Protein AF-A0A661PSE1-F1 (afdb_monomer)

Nearest PDB structures (foldseek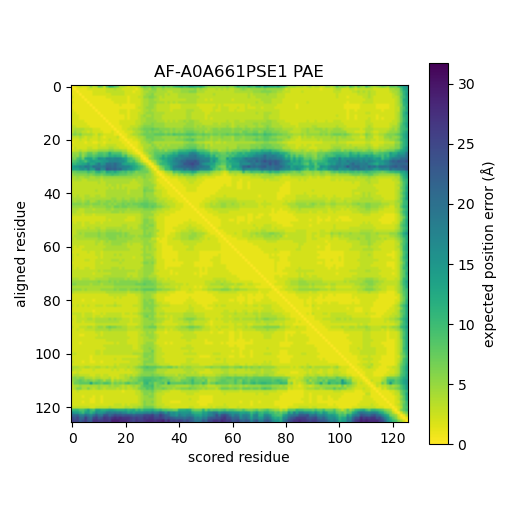):
  7cd5-assembly1_A  TM=3.863E-01  e=4.587E+00  Mus musculus
  5wn5-assembly2_A  TM=3.862E-01  e=5.189E+00  Homo sapiens
  6bov-assembly1_A  TM=3.825E-01  e=6.243E+00  Homo sapiens
  6mko-assembly1_A  TM=3.767E-01  e=6.640E+00  Homo sapiens
  9dp4-assembly2_B  TM=3.350E-01  e=7.989E+00  Homo sapiens

Structure (mmCIF, N/CA/C/O backbone):
data_AF-A0A661PSE1-F1
#
_entry.id   AF-A0A661PSE1-F1
#
loop_
_atom_site.group_PDB
_atom_site.id
_atom_site.type_symbol
_atom_site.label_atom_id
_atom_site.label_alt_id
_atom_site.label_comp_id
_atom_site.label_asym_id
_atom_site.label_entity_id
_atom_site.label_seq_id
_atom_site.pdbx_PDB_ins_code
_atom_site.Cartn_x
_atom_site.Cartn_y
_atom_site.Cartn_z
_atom_site.occupancy
_atom_site.B_iso_or_equiv
_atom_site.auth_seq_id
_atom_site.auth_comp_id
_atom_site.auth_asym_id
_atom_site.auth_atom_id
_atom_site.pdbx_PDB_model_num
ATOM 1 N N . ALA A 1 1 ? 10.384 -1.527 -8.319 1.00 86.44 1 ALA A N 1
ATOM 2 C CA . ALA A 1 1 ? 10.109 -1.541 -6.869 1.00 86.44 1 ALA A CA 1
ATOM 3 C C . ALA A 1 1 ? 10.995 -0.501 -6.206 1.00 86.44 1 ALA A C 1
ATOM 5 O O . ALA A 1 1 ? 12.117 -0.316 -6.661 1.00 86.44 1 ALA A O 1
ATOM 6 N N . HIS A 1 2 ? 10.505 0.180 -5.170 1.00 91.69 2 HIS A N 1
ATOM 7 C CA . HIS A 1 2 ? 11.312 1.171 -4.455 1.00 91.69 2 HIS A CA 1
ATOM 8 C C . HIS A 1 2 ? 12.530 0.487 -3.792 1.00 91.69 2 HIS A C 1
ATOM 10 O O . HIS A 1 2 ? 12.349 -0.623 -3.282 1.00 91.69 2 HIS A O 1
ATOM 16 N N . PRO A 1 3 ? 13.736 1.093 -3.779 1.00 92.62 3 PRO A N 1
ATOM 17 C CA . PRO A 1 3 ? 14.942 0.492 -3.193 1.00 92.62 3 PRO A CA 1
ATOM 18 C C . PRO A 1 3 ? 14.758 -0.026 -1.762 1.00 92.62 3 PRO A C 1
ATOM 20 O O . PRO A 1 3 ? 15.151 -1.146 -1.457 1.00 92.62 3 PRO A O 1
ATOM 23 N N . ASP A 1 4 ? 14.051 0.720 -0.916 1.00 93.50 4 ASP A N 1
ATOM 24 C CA . ASP A 1 4 ? 13.792 0.336 0.482 1.00 93.50 4 ASP A CA 1
ATOM 25 C C . ASP A 1 4 ? 12.987 -0.968 0.647 1.00 93.50 4 ASP A C 1
ATOM 27 O O . ASP A 1 4 ? 12.987 -1.577 1.715 1.00 93.50 4 ASP A O 1
ATOM 31 N N . LEU A 1 5 ? 12.298 -1.425 -0.404 1.00 94.75 5 LEU A N 1
ATOM 32 C CA . LEU A 1 5 ? 11.580 -2.699 -0.396 1.00 94.75 5 LEU A CA 1
ATOM 33 C C . LEU A 1 5 ? 12.476 -3.888 -0.747 1.00 94.75 5 LEU A C 1
ATOM 35 O O . LEU A 1 5 ? 12.064 -5.027 -0.541 1.00 94.75 5 LEU A O 1
ATOM 39 N N . GLU A 1 6 ? 13.673 -3.665 -1.290 1.00 95.50 6 GLU A N 1
ATOM 40 C CA . GLU A 1 6 ? 14.487 -4.722 -1.888 1.00 95.50 6 GLU A CA 1
ATOM 41 C C . GLU A 1 6 ? 14.769 -5.865 -0.911 1.00 95.50 6 GLU A C 1
ATOM 43 O O . GLU A 1 6 ? 14.538 -7.027 -1.248 1.00 95.50 6 GLU A O 1
ATOM 48 N N . LEU A 1 7 ? 15.214 -5.546 0.308 1.00 95.94 7 LEU A N 1
ATOM 49 C CA . LEU A 1 7 ? 15.532 -6.555 1.318 1.00 95.94 7 LEU A CA 1
ATOM 50 C C . LEU A 1 7 ? 14.303 -7.404 1.670 1.00 95.94 7 LEU A C 1
ATOM 52 O O . LEU A 1 7 ? 14.387 -8.631 1.703 1.00 95.94 7 LEU A O 1
ATOM 56 N N . PHE A 1 8 ? 13.153 -6.759 1.882 1.00 96.31 8 PHE A N 1
ATOM 57 C CA . PHE A 1 8 ? 11.897 -7.450 2.165 1.00 96.31 8 PHE A CA 1
ATOM 58 C C . PHE A 1 8 ? 11.497 -8.374 1.006 1.00 96.31 8 PHE A C 1
ATOM 60 O O . PHE A 1 8 ? 11.220 -9.552 1.222 1.00 96.31 8 PHE A O 1
ATOM 67 N N . LEU A 1 9 ? 11.525 -7.864 -0.229 1.00 96.56 9 LEU A N 1
ATOM 68 C CA . LEU A 1 9 ? 11.153 -8.627 -1.421 1.00 96.56 9 LEU A CA 1
ATOM 69 C C . LEU A 1 9 ? 12.083 -9.826 -1.643 1.00 96.56 9 LEU A C 1
ATOM 71 O O . LEU A 1 9 ? 11.604 -10.917 -1.938 1.00 96.56 9 LEU A O 1
ATOM 75 N N . ARG A 1 10 ? 13.401 -9.655 -1.472 1.00 96.88 10 ARG A N 1
ATOM 76 C CA . ARG A 1 10 ? 14.378 -10.750 -1.597 1.00 96.88 10 ARG A CA 1
ATOM 77 C C . ARG A 1 10 ? 14.100 -11.862 -0.594 1.00 96.88 10 ARG A C 1
ATOM 79 O O . ARG A 1 10 ? 14.039 -13.024 -0.992 1.00 96.88 10 ARG A O 1
ATOM 86 N N . ASN A 1 11 ? 13.881 -11.503 0.669 1.00 96.75 11 ASN A N 1
ATOM 87 C CA . ASN A 1 11 ? 13.589 -12.467 1.727 1.00 96.75 11 ASN A CA 1
ATOM 88 C C . ASN A 1 11 ? 12.285 -13.226 1.449 1.00 96.75 11 ASN A C 1
ATOM 90 O O . ASN A 1 11 ? 12.252 -14.452 1.548 1.00 96.75 11 ASN A O 1
ATOM 94 N N . GLU A 1 12 ? 11.228 -12.521 1.040 1.00 96.44 12 GLU A N 1
ATOM 95 C CA . GLU A 1 12 ? 9.935 -13.140 0.745 1.00 96.44 12 GLU A CA 1
ATOM 96 C C . GLU A 1 12 ? 9.984 -14.035 -0.495 1.00 96.44 12 GLU A C 1
ATOM 98 O O . GLU A 1 12 ? 9.475 -15.155 -0.463 1.00 96.44 12 GLU A O 1
ATOM 103 N N . TYR A 1 13 ? 10.637 -13.606 -1.576 1.00 96.56 13 TYR A N 1
ATOM 104 C CA . TYR A 1 13 ? 10.777 -14.436 -2.772 1.00 96.56 13 TYR A CA 1
ATOM 105 C C . TYR A 1 13 ? 11.650 -15.665 -2.537 1.00 96.56 13 TYR A C 1
ATOM 107 O O . TYR A 1 13 ? 11.325 -16.741 -3.041 1.00 96.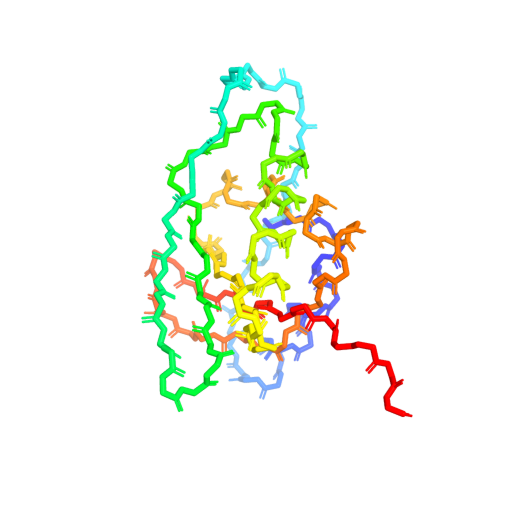56 13 TYR A O 1
ATOM 115 N N . GLN A 1 14 ? 12.695 -15.548 -1.716 1.00 95.94 14 GLN A N 1
ATOM 116 C CA . GLN A 1 14 ? 13.476 -16.699 -1.277 1.00 95.94 14 GLN A CA 1
ATOM 117 C C . GLN A 1 14 ? 12.626 -17.662 -0.438 1.00 95.94 14 GLN A C 1
ATOM 119 O O . GLN A 1 14 ? 12.599 -18.858 -0.727 1.00 95.94 14 GLN A O 1
ATOM 124 N N . ARG A 1 15 ? 11.891 -17.151 0.560 1.00 95.81 15 ARG A N 1
ATOM 125 C CA . ARG A 1 15 ? 11.003 -17.941 1.429 1.00 95.81 15 ARG A CA 1
ATOM 126 C C . ARG A 1 15 ? 9.927 -18.681 0.636 1.00 95.81 15 ARG A C 1
ATOM 128 O O . ARG A 1 15 ? 9.619 -19.827 0.941 1.00 95.81 15 ARG A O 1
ATOM 135 N N . LEU A 1 16 ? 9.360 -18.025 -0.374 1.00 94.44 16 LEU A N 1
ATOM 136 C CA . LEU A 1 16 ? 8.319 -18.579 -1.239 1.00 94.44 16 LEU A CA 1
ATOM 137 C C . LEU A 1 16 ? 8.876 -19.425 -2.393 1.00 94.44 16 LEU A C 1
ATOM 139 O O . LEU A 1 16 ? 8.092 -19.975 -3.164 1.00 94.44 16 LEU A O 1
ATOM 143 N N . THR A 1 17 ? 10.201 -19.549 -2.533 1.00 95.19 17 THR A N 1
ATOM 144 C CA . THR A 1 17 ? 10.867 -20.247 -3.649 1.00 95.19 17 THR A CA 1
ATOM 145 C C . THR A 1 17 ? 10.440 -19.730 -5.031 1.00 95.19 17 THR A C 1
ATOM 147 O O . THR A 1 17 ? 10.307 -20.487 -5.990 1.00 95.19 17 THR A O 1
ATOM 150 N N . LEU A 1 18 ? 10.216 -18.417 -5.140 1.00 92.81 18 LEU A N 1
ATOM 151 C CA . LEU A 1 18 ? 9.775 -17.764 -6.370 1.00 92.81 18 LEU A CA 1
ATOM 152 C C . LEU A 1 18 ? 10.967 -17.124 -7.096 1.00 92.81 18 LEU A C 1
ATOM 154 O O . LEU A 1 18 ? 11.564 -16.182 -6.570 1.00 92.81 18 LEU A O 1
ATOM 158 N N . PRO A 1 19 ? 11.308 -17.563 -8.321 1.00 92.19 19 PRO A N 1
ATOM 159 C CA . PRO A 1 19 ? 12.398 -16.972 -9.091 1.00 92.19 19 PRO A CA 1
ATOM 160 C C . PRO A 1 19 ? 11.941 -15.646 -9.719 1.00 92.19 19 PRO A C 1
ATOM 162 O O . PRO A 1 19 ? 11.526 -15.596 -10.878 1.00 92.19 19 PRO A O 1
ATOM 165 N N . ARG A 1 20 ? 11.960 -14.564 -8.934 1.00 93.44 20 ARG A N 1
ATOM 166 C CA . ARG A 1 20 ? 11.573 -13.217 -9.376 1.00 93.44 20 ARG A CA 1
ATOM 167 C C . ARG A 1 20 ? 12.784 -12.328 -9.604 1.00 93.44 20 ARG A C 1
ATOM 169 O O . ARG A 1 20 ? 13.670 -12.230 -8.760 1.00 93.44 20 ARG A O 1
ATOM 176 N N . GLU A 1 21 ? 12.779 -11.627 -10.731 1.00 93.12 21 GLU A N 1
ATOM 177 C CA . GLU A 1 21 ? 13.690 -10.514 -10.976 1.00 93.12 21 GLU A CA 1
ATOM 178 C C . GLU A 1 21 ? 13.133 -9.258 -10.289 1.00 93.12 21 GLU A C 1
ATOM 180 O O . GLU A 1 21 ? 12.031 -8.806 -10.606 1.00 93.12 21 GLU A O 1
ATOM 185 N N . ILE A 1 22 ? 13.884 -8.684 -9.347 1.00 93.06 22 ILE A N 1
ATOM 186 C CA . ILE A 1 22 ? 13.520 -7.416 -8.707 1.00 93.06 22 ILE A CA 1
ATOM 187 C C . ILE A 1 22 ? 14.172 -6.285 -9.497 1.00 93.06 22 ILE A C 1
ATOM 189 O O . ILE A 1 22 ? 15.386 -6.097 -9.437 1.00 93.06 22 ILE A O 1
ATOM 193 N N . ARG A 1 23 ? 13.358 -5.506 -10.210 1.00 92.31 23 ARG A N 1
ATOM 194 C CA . ARG A 1 23 ? 13.806 -4.272 -10.866 1.00 92.31 23 ARG A CA 1
ATOM 195 C C . ARG A 1 23 ? 13.551 -3.088 -9.957 1.00 92.31 23 ARG A C 1
ATOM 197 O O . ARG A 1 23 ? 12.397 -2.806 -9.619 1.00 92.31 23 ARG A O 1
ATOM 204 N N . LEU A 1 24 ? 14.616 -2.410 -9.552 1.00 91.00 24 LEU A N 1
ATOM 205 C CA . LEU A 1 24 ? 14.511 -1.210 -8.732 1.00 91.00 24 LEU A CA 1
ATOM 206 C C . LEU A 1 24 ? 14.107 -0.014 -9.589 1.00 91.00 24 LEU A C 1
ATOM 208 O O . LEU A 1 24 ? 14.479 0.085 -10.756 1.00 91.00 24 LEU A O 1
ATOM 212 N N . THR A 1 25 ? 13.300 0.863 -9.009 1.00 85.81 25 THR A N 1
ATOM 213 C CA . THR A 1 25 ? 12.787 2.073 -9.649 1.00 85.81 25 THR A CA 1
ATOM 214 C C . THR A 1 25 ? 13.041 3.250 -8.721 1.00 85.81 25 THR A C 1
ATOM 216 O O . THR A 1 25 ? 12.687 3.184 -7.545 1.00 85.81 25 THR A O 1
ATOM 219 N N . SER A 1 26 ? 13.656 4.304 -9.248 1.00 75.19 26 SER A N 1
ATOM 220 C CA . SER A 1 26 ? 13.820 5.600 -8.590 1.00 75.19 26 SER A CA 1
ATOM 221 C C . SER A 1 26 ? 12.961 6.633 -9.302 1.00 75.19 26 SER A C 1
ATOM 223 O O . SER A 1 26 ? 12.770 6.549 -10.516 1.00 75.19 26 SER A O 1
ATOM 225 N N . ASP A 1 27 ? 12.449 7.599 -8.547 1.00 71.25 27 ASP A N 1
ATOM 226 C CA . ASP A 1 27 ? 11.903 8.806 -9.149 1.00 71.25 27 ASP A CA 1
ATOM 227 C C . ASP A 1 27 ? 13.061 9.614 -9.751 1.00 71.25 27 ASP A C 1
ATOM 229 O O . ASP A 1 27 ? 14.017 9.960 -9.055 1.00 71.25 27 ASP A O 1
ATOM 233 N N . ASN A 1 28 ? 12.995 9.858 -11.058 1.00 62.94 28 ASN A N 1
ATOM 234 C CA . ASN A 1 28 ? 14.002 10.608 -11.805 1.00 62.94 28 ASN A CA 1
ATOM 235 C C . ASN A 1 28 ? 13.500 12.014 -12.187 1.00 62.94 28 ASN A C 1
ATOM 237 O O . ASN A 1 28 ? 14.050 12.626 -13.103 1.00 62.94 28 ASN A O 1
ATOM 241 N N . GLY A 1 29 ? 12.462 12.524 -11.512 1.00 59.34 29 GLY A N 1
ATOM 242 C CA . GLY A 1 29 ? 11.846 13.814 -11.828 1.00 59.34 29 GLY A CA 1
ATOM 243 C C . GLY A 1 29 ? 10.898 13.737 -13.024 1.00 59.34 29 GLY A C 1
ATOM 244 O O . GLY A 1 29 ? 10.803 14.684 -13.807 1.00 59.34 29 GLY A O 1
ATOM 245 N N . GLU A 1 30 ? 10.232 12.594 -13.200 1.00 68.94 30 GLU A N 1
ATOM 246 C CA . GLU A 1 30 ? 9.171 12.455 -14.199 1.00 68.94 30 GLU A CA 1
ATOM 247 C C . GLU A 1 30 ? 8.022 13.413 -13.851 1.00 68.94 30 GLU A C 1
ATOM 249 O O . GLU A 1 30 ? 7.755 13.677 -12.682 1.00 68.94 30 GLU A O 1
ATOM 254 N N . THR A 1 31 ? 7.345 13.979 -14.853 1.00 59.78 31 THR A N 1
ATOM 255 C CA . THR A 1 31 ? 6.242 14.915 -14.597 1.00 59.78 31 THR A CA 1
ATOM 256 C C . THR A 1 31 ? 5.087 14.192 -13.908 1.00 59.78 31 THR A C 1
ATOM 258 O O . THR A 1 31 ? 4.309 13.488 -14.551 1.00 59.78 31 THR A O 1
ATOM 261 N N . THR A 1 32 ? 4.968 14.372 -12.597 1.00 71.12 32 THR A N 1
ATOM 262 C CA . THR A 1 32 ? 3.835 13.904 -11.802 1.00 71.12 32 THR A CA 1
ATOM 263 C C . THR A 1 32 ? 2.674 14.881 -11.913 1.00 71.12 32 THR A C 1
ATOM 265 O O . THR A 1 32 ? 2.862 16.097 -11.947 1.00 71.12 32 THR A O 1
ATOM 268 N N . ALA A 1 33 ? 1.454 14.346 -11.954 1.00 84.00 33 ALA A N 1
ATOM 269 C CA . ALA A 1 33 ? 0.254 15.158 -11.796 1.00 84.00 33 ALA A CA 1
ATOM 270 C C . ALA A 1 33 ? 0.262 15.875 -10.434 1.00 84.00 33 ALA A C 1
ATOM 272 O O . ALA A 1 33 ? 0.894 15.414 -9.484 1.00 84.00 33 ALA A O 1
ATOM 273 N N . ASP A 1 34 ? -0.477 16.975 -10.314 1.00 89.62 34 ASP A N 1
ATOM 274 C CA . ASP A 1 34 ? -0.546 17.710 -9.046 1.00 89.62 34 ASP A CA 1
ATOM 275 C C . ASP A 1 34 ? -1.221 16.881 -7.945 1.00 89.62 34 ASP A C 1
ATOM 277 O O . ASP A 1 34 ? -0.738 16.844 -6.814 1.00 89.62 34 ASP A O 1
ATOM 281 N N . PHE A 1 35 ? -2.285 16.158 -8.306 1.00 93.44 35 PHE A N 1
ATOM 282 C CA . PHE A 1 35 ? -3.136 15.427 -7.371 1.00 93.44 35 PHE A CA 1
ATOM 283 C C . PHE A 1 35 ? -3.108 13.917 -7.599 1.00 93.44 35 PHE A C 1
ATOM 285 O O . PHE A 1 35 ? -3.167 13.419 -8.728 1.00 93.44 35 PHE A O 1
ATOM 292 N N . SER A 1 36 ? -3.063 13.190 -6.494 1.00 94.75 36 SER A N 1
ATOM 293 C CA . SER A 1 36 ? -3.113 11.742 -6.412 1.00 94.75 36 SER A CA 1
ATOM 294 C C . SER A 1 36 ? -4.533 11.256 -6.182 1.00 94.75 36 SER A C 1
ATOM 296 O O . SER A 1 36 ? -5.381 11.934 -5.606 1.00 94.75 36 SER A O 1
ATOM 298 N N . VAL A 1 37 ? -4.799 10.036 -6.639 1.00 96.06 37 VAL A N 1
ATOM 299 C CA . VAL A 1 37 ? -6.110 9.406 -6.507 1.00 96.06 37 VAL A CA 1
ATOM 300 C C . VAL A 1 37 ? -5.935 8.037 -5.874 1.00 96.06 37 VAL A C 1
ATOM 302 O O . VAL A 1 37 ? -5.166 7.201 -6.360 1.00 96.06 37 VAL A O 1
ATOM 305 N N . LEU A 1 38 ? -6.687 7.804 -4.802 1.00 97.50 38 LEU A N 1
ATOM 306 C CA . LEU A 1 38 ? -6.742 6.545 -4.074 1.00 97.50 38 LEU A CA 1
ATOM 307 C C . LEU A 1 38 ? -8.154 5.961 -4.172 1.00 97.50 38 LEU A C 1
ATOM 309 O O . LEU A 1 38 ? -9.148 6.674 -4.069 1.00 97.50 38 LEU A O 1
ATOM 313 N N . ALA A 1 39 ? -8.237 4.651 -4.372 1.00 97.94 39 ALA A N 1
ATOM 314 C CA . ALA A 1 39 ? -9.448 3.893 -4.101 1.00 97.94 39 ALA A CA 1
ATOM 315 C C . ALA A 1 39 ? -9.402 3.401 -2.657 1.00 97.94 39 ALA A C 1
ATOM 317 O O . ALA A 1 39 ? -8.376 2.873 -2.223 1.00 97.94 39 ALA A O 1
ATOM 318 N N . THR A 1 40 ? -10.528 3.508 -1.959 1.00 97.69 40 THR A N 1
ATOM 319 C CA . THR A 1 40 ? -10.651 3.133 -0.549 1.00 97.69 40 THR A CA 1
ATOM 320 C C . THR A 1 40 ? -11.814 2.164 -0.382 1.00 97.69 40 THR A C 1
ATOM 322 O O . THR A 1 40 ? -12.955 2.480 -0.714 1.00 97.69 40 THR A O 1
ATOM 325 N N . GLU A 1 41 ? -11.524 0.967 0.119 1.00 97.88 41 GLU A N 1
ATOM 326 C CA . GLU A 1 41 ? -12.507 -0.081 0.384 1.00 97.88 41 GLU A CA 1
ATOM 327 C C . GLU A 1 41 ? -12.704 -0.237 1.895 1.00 97.88 41 GLU A C 1
ATOM 329 O O . GLU A 1 41 ? -11.755 -0.547 2.618 1.00 97.88 41 GLU A O 1
ATOM 334 N N . PHE A 1 42 ? -13.935 -0.031 2.367 1.00 97.00 42 PHE A N 1
ATOM 335 C CA . PHE A 1 42 ? -14.292 -0.097 3.784 1.00 97.00 42 PHE A CA 1
ATOM 336 C C . PHE A 1 42 ? -14.948 -1.429 4.144 1.00 97.00 42 PHE A C 1
ATOM 338 O O . PHE A 1 42 ? -15.906 -1.862 3.507 1.00 97.00 42 PHE A O 1
ATOM 345 N N . ASP A 1 43 ? -14.506 -2.011 5.252 1.00 96.12 43 ASP A N 1
ATOM 346 C CA . ASP A 1 43 ? -15.134 -3.144 5.925 1.00 96.12 43 ASP A CA 1
ATOM 347 C C . ASP A 1 43 ? -15.287 -2.794 7.407 1.00 96.12 43 ASP A C 1
ATOM 349 O O . ASP A 1 43 ? -14.466 -3.135 8.265 1.00 96.12 43 ASP A O 1
ATOM 353 N N . ARG A 1 44 ? -16.362 -2.055 7.696 1.00 93.19 44 ARG A N 1
ATOM 354 C CA . ARG A 1 44 ? -16.651 -1.526 9.036 1.00 93.19 44 ARG A CA 1
ATOM 355 C C . ARG A 1 44 ? -16.888 -2.627 10.064 1.00 93.19 44 ARG A C 1
ATOM 357 O O . ARG A 1 44 ? -16.554 -2.447 11.227 1.00 93.19 44 ARG A O 1
ATOM 364 N N . SER A 1 45 ? -17.384 -3.789 9.631 1.00 94.50 45 SER A N 1
ATOM 365 C CA . SER A 1 45 ? -17.593 -4.945 10.513 1.00 94.50 45 SER A CA 1
ATOM 366 C C . SER A 1 45 ? -16.292 -5.477 11.124 1.00 94.50 45 SER A C 1
ATOM 368 O O . SER A 1 45 ? -16.317 -6.098 12.182 1.00 94.50 45 SER A O 1
ATOM 370 N N . ARG A 1 46 ? -15.157 -5.215 10.464 1.00 93.62 46 ARG A N 1
ATOM 371 C CA . ARG A 1 46 ? -13.812 -5.620 10.895 1.00 93.62 46 ARG A CA 1
ATOM 372 C C . ARG A 1 46 ? -12.914 -4.428 11.230 1.00 93.62 46 ARG A C 1
ATOM 374 O O . ARG A 1 46 ? -11.697 -4.602 11.297 1.00 93.62 46 ARG A O 1
ATOM 381 N N . GLN A 1 47 ? -13.492 -3.228 11.355 1.00 95.25 47 GLN A N 1
ATOM 382 C CA . GLN A 1 47 ? -12.760 -1.964 11.523 1.00 95.25 47 GLN A CA 1
ATOM 383 C C . GLN A 1 47 ? -11.599 -1.836 10.524 1.00 95.25 47 GLN A C 1
ATOM 385 O O . GLN A 1 47 ? -10.490 -1.436 10.874 1.00 95.25 47 GLN A O 1
ATOM 390 N N . LYS A 1 48 ? -11.827 -2.276 9.283 1.00 95.81 48 LYS A N 1
ATOM 391 C CA . LYS A 1 48 ? -10.786 -2.442 8.274 1.00 95.81 48 LYS A CA 1
ATOM 39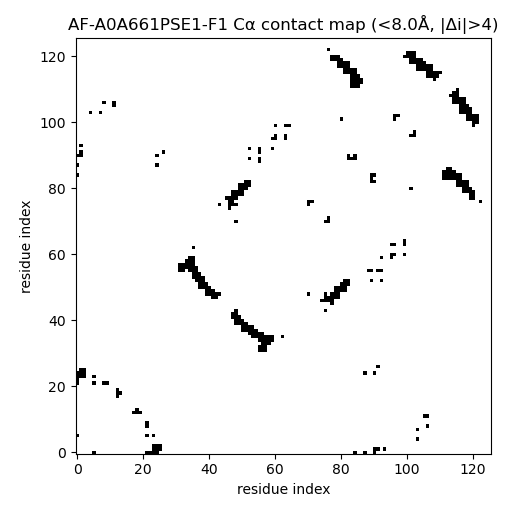2 C C . LYS A 1 48 ? -11.012 -1.491 7.118 1.00 95.81 48 LYS A C 1
ATOM 394 O O . LYS A 1 48 ? -12.128 -1.354 6.620 1.00 95.81 48 LYS A O 1
ATOM 399 N N . VAL A 1 49 ? -9.917 -0.934 6.624 1.00 98.00 49 VAL A N 1
ATOM 400 C CA . VAL A 1 49 ? -9.886 -0.192 5.370 1.00 98.00 49 VAL A CA 1
ATOM 401 C C . VAL A 1 49 ? -8.705 -0.640 4.521 1.00 98.00 49 VAL A C 1
ATOM 403 O O . VAL A 1 49 ? -7.629 -0.960 5.027 1.00 98.00 49 VAL A O 1
ATOM 406 N N . THR A 1 50 ? -8.909 -0.732 3.211 1.00 98.12 50 THR A N 1
ATOM 407 C CA . THR A 1 50 ? -7.849 -1.057 2.254 1.00 98.12 50 THR A CA 1
ATOM 408 C C . THR A 1 50 ? -7.780 0.013 1.181 1.00 98.12 50 THR A C 1
ATOM 410 O O . THR A 1 50 ? -8.745 0.232 0.452 1.00 98.12 50 THR A O 1
ATOM 413 N N . LEU A 1 51 ? -6.621 0.656 1.075 1.00 98.25 51 LEU A N 1
ATOM 414 C CA . LEU A 1 51 ? -6.328 1.656 0.062 1.00 98.25 51 LEU A CA 1
ATOM 415 C C . LEU A 1 51 ? -5.582 1.031 -1.117 1.00 98.25 51 LEU A C 1
ATOM 417 O O . LEU A 1 51 ? -4.760 0.119 -0.961 1.00 98.25 51 LEU A O 1
ATOM 421 N N . ARG A 1 52 ? -5.863 1.543 -2.313 1.00 97.31 52 ARG A N 1
ATOM 422 C CA . ARG A 1 52 ? -5.192 1.169 -3.560 1.00 97.31 52 ARG A CA 1
ATOM 423 C C . ARG A 1 52 ? -4.897 2.426 -4.371 1.00 97.31 52 ARG A C 1
ATOM 425 O O . ARG A 1 52 ? -5.772 3.282 -4.483 1.00 97.31 52 ARG A O 1
ATOM 432 N N . PRO A 1 53 ? -3.716 2.539 -4.989 1.00 95.69 53 PRO A N 1
ATOM 433 C CA . PRO A 1 53 ? -3.420 3.680 -5.833 1.00 95.69 53 PRO A CA 1
ATOM 434 C C . PRO A 1 53 ? -4.192 3.560 -7.152 1.00 95.69 53 PRO A C 1
ATOM 436 O O . PRO A 1 53 ? -4.197 2.505 -7.795 1.00 95.69 53 PRO A O 1
ATOM 439 N N . LEU A 1 54 ? -4.839 4.650 -7.555 1.00 94.31 54 LEU A N 1
ATOM 440 C CA . LEU A 1 54 ? -5.419 4.818 -8.888 1.00 94.31 54 LEU A CA 1
ATOM 441 C C . LEU A 1 54 ? -4.565 5.751 -9.746 1.00 94.31 54 LEU A C 1
ATOM 443 O O . LEU A 1 54 ? -4.437 5.508 -10.944 1.00 94.31 54 LEU A O 1
ATOM 447 N N . TRP A 1 55 ? -3.957 6.770 -9.134 1.00 92.06 55 TRP A N 1
ATOM 448 C CA . TRP A 1 55 ? -3.089 7.725 -9.818 1.00 92.06 55 TRP A CA 1
ATOM 449 C C . TRP A 1 55 ? -2.084 8.369 -8.860 1.00 92.06 55 TRP A C 1
ATOM 451 O O . TRP A 1 55 ? -2.465 8.750 -7.755 1.00 92.06 55 TRP A O 1
ATOM 461 N N . ALA A 1 56 ? -0.819 8.492 -9.269 1.00 88.94 56 ALA A N 1
ATOM 462 C CA . ALA A 1 56 ? 0.213 9.185 -8.492 1.00 88.94 56 ALA A CA 1
ATOM 463 C C . ALA A 1 56 ? 0.130 10.705 -8.691 1.00 88.94 56 ALA A C 1
ATOM 465 O O . ALA A 1 56 ? -0.199 11.170 -9.782 1.00 88.94 56 ALA A O 1
ATOM 466 N N . GLY A 1 57 ? 0.477 11.464 -7.655 1.00 91.44 57 GLY A N 1
ATOM 467 C CA . GLY A 1 57 ? 0.553 12.919 -7.708 1.00 91.44 57 GLY A CA 1
ATOM 468 C C . GLY A 1 57 ? 1.537 13.482 -6.687 1.00 91.44 57 GLY A C 1
ATOM 469 O O . GLY A 1 57 ? 2.076 12.745 -5.862 1.00 91.44 57 GLY A O 1
ATOM 470 N N . ASN A 1 58 ? 1.789 14.785 -6.745 1.00 91.19 58 ASN A N 1
ATOM 471 C CA . ASN A 1 58 ? 2.736 15.448 -5.842 1.00 91.19 58 ASN A CA 1
ATOM 472 C C . ASN A 1 58 ? 2.216 15.525 -4.394 1.00 91.19 58 ASN A C 1
ATOM 474 O O . ASN A 1 58 ? 2.997 15.642 -3.453 1.00 91.19 58 ASN A O 1
ATOM 478 N N . ASP A 1 59 ? 0.902 15.423 -4.208 1.00 94.62 59 ASP A N 1
ATOM 479 C CA . ASP A 1 59 ? 0.222 15.479 -2.914 1.00 94.62 59 ASP A CA 1
ATOM 480 C C . ASP A 1 59 ? 0.093 14.122 -2.191 1.00 94.62 59 ASP A C 1
ATOM 482 O O . ASP A 1 59 ? -0.557 14.076 -1.149 1.00 94.62 59 ASP A O 1
ATOM 486 N N . VAL A 1 60 ? 0.675 13.021 -2.700 1.00 94.25 60 VAL A N 1
ATOM 487 C CA . VAL A 1 60 ? 0.466 11.653 -2.160 1.00 94.25 60 VAL A CA 1
ATOM 488 C C . VAL A 1 60 ? 0.657 11.580 -0.643 1.00 94.25 60 VAL A C 1
ATOM 490 O O . VAL A 1 60 ? -0.104 10.896 0.037 1.00 94.25 60 VAL A O 1
ATOM 493 N N . GLU A 1 61 ? 1.661 12.273 -0.103 1.00 94.75 61 GLU A N 1
ATOM 494 C CA . GLU A 1 61 ? 1.935 12.290 1.338 1.00 94.75 61 GLU A CA 1
ATOM 495 C C . GLU A 1 61 ? 0.792 12.923 2.141 1.00 94.75 61 GLU A C 1
ATOM 497 O O . GLU A 1 61 ? 0.323 12.309 3.101 1.00 94.75 61 GLU A O 1
ATOM 502 N N . ASN A 1 62 ? 0.298 14.085 1.706 1.00 96.50 62 ASN A N 1
ATOM 503 C CA . ASN A 1 62 ? -0.826 14.775 2.343 1.00 96.50 62 ASN A CA 1
ATOM 504 C C . ASN A 1 62 ? -2.125 13.982 2.170 1.00 96.50 62 ASN A C 1
ATOM 506 O O . ASN A 1 62 ? -2.844 13.760 3.136 1.00 96.50 62 ASN A O 1
ATOM 510 N N . ASN A 1 63 ? -2.380 13.467 0.965 1.00 97.31 63 ASN A N 1
ATOM 511 C CA . ASN A 1 63 ? -3.578 12.688 0.671 1.00 97.31 63 ASN A CA 1
ATOM 512 C C . ASN A 1 63 ? -3.665 11.426 1.549 1.00 97.31 63 ASN A C 1
ATOM 514 O O . ASN A 1 63 ? -4.726 11.103 2.081 1.00 97.31 63 ASN A O 1
ATOM 518 N N . ILE A 1 64 ? -2.544 10.723 1.762 1.00 97.25 64 ILE A N 1
ATOM 519 C CA . ILE A 1 64 ? -2.495 9.592 2.701 1.00 97.25 64 ILE A CA 1
ATOM 520 C C . ILE A 1 64 ? -2.781 10.064 4.132 1.00 97.25 64 ILE A C 1
ATOM 522 O O . ILE A 1 64 ? -3.592 9.437 4.810 1.00 97.25 64 ILE A O 1
ATOM 526 N N . ALA A 1 65 ? -2.150 11.145 4.596 1.00 97.19 65 ALA A N 1
ATOM 527 C CA . ALA A 1 65 ? -2.338 11.654 5.957 1.00 97.19 65 ALA A CA 1
ATOM 528 C C . ALA A 1 65 ? -3.796 12.067 6.243 1.00 97.19 65 ALA A C 1
ATOM 530 O O . ALA A 1 65 ? -4.341 11.733 7.300 1.00 97.19 65 ALA A O 1
ATOM 531 N N . ASP A 1 66 ? -4.457 12.713 5.283 1.00 97.56 66 ASP A N 1
ATOM 532 C CA . ASP A 1 66 ? -5.862 13.115 5.395 1.00 97.56 66 ASP A CA 1
ATOM 533 C C . ASP A 1 66 ? -6.786 11.890 5.489 1.00 97.56 66 ASP A C 1
ATOM 535 O O . ASP A 1 66 ? -7.670 11.833 6.347 1.00 97.56 66 ASP A O 1
ATOM 539 N N . HIS A 1 67 ? -6.532 10.850 4.685 1.00 97.69 67 HIS A N 1
ATOM 540 C CA . HIS A 1 67 ? -7.249 9.577 4.796 1.00 97.69 67 HIS A CA 1
ATOM 541 C C . HIS A 1 67 ? -7.043 8.921 6.167 1.00 97.69 67 HIS A C 1
ATOM 543 O O . HIS A 1 67 ? -7.996 8.419 6.757 1.00 97.69 67 HIS A O 1
ATOM 549 N N . LEU A 1 68 ? -5.816 8.927 6.696 1.00 96.81 68 LEU A N 1
ATOM 550 C CA . LEU A 1 68 ? -5.527 8.366 8.018 1.00 96.81 68 LEU A CA 1
ATOM 551 C C . LEU A 1 68 ? -6.256 9.111 9.140 1.00 96.81 68 LEU A C 1
ATOM 553 O O . LEU A 1 68 ? -6.750 8.463 10.062 1.00 96.81 68 LEU A O 1
ATOM 557 N N . THR A 1 69 ? -6.359 10.437 9.040 1.00 96.69 69 THR A N 1
ATOM 558 C CA . THR A 1 69 ? -7.145 11.262 9.971 1.00 96.69 69 THR A CA 1
ATOM 559 C C . THR A 1 69 ? -8.614 10.840 9.951 1.00 96.69 69 THR A C 1
ATOM 561 O O . THR A 1 69 ? -9.170 10.511 10.997 1.00 96.69 69 THR A O 1
ATOM 564 N N . LEU A 1 70 ? -9.209 10.720 8.759 1.00 96.25 70 LEU A N 1
ATOM 565 C CA . LEU A 1 70 ? -10.587 10.250 8.591 1.00 96.25 70 LEU A CA 1
ATOM 566 C C . LEU A 1 70 ? -10.801 8.842 9.176 1.00 96.25 70 LEU A C 1
ATOM 568 O O . LEU A 1 70 ? -11.810 8.570 9.824 1.00 96.25 70 LEU A O 1
ATOM 572 N N . PHE A 1 71 ? -9.858 7.922 8.965 1.00 95.94 71 PHE A N 1
ATOM 573 C CA . PHE A 1 71 ? -9.977 6.557 9.483 1.00 95.94 71 PHE A CA 1
ATOM 574 C C . PHE A 1 71 ? -9.908 6.496 11.007 1.00 95.94 71 PHE A C 1
ATOM 576 O O . PHE A 1 71 ? -10.619 5.690 11.609 1.00 95.94 71 PHE A O 1
ATOM 583 N N . ALA A 1 72 ? -9.090 7.351 11.625 1.00 94.12 72 ALA A N 1
ATOM 584 C CA . ALA A 1 72 ? -9.031 7.473 13.075 1.00 94.12 72 ALA A CA 1
ATOM 585 C C . ALA A 1 72 ? -10.366 7.981 13.646 1.00 94.12 72 ALA A C 1
ATOM 587 O O . ALA A 1 72 ? -10.868 7.415 14.614 1.00 94.12 72 ALA A O 1
ATOM 588 N N . GLU A 1 73 ? -10.987 8.976 13.005 1.00 95.06 73 GLU A N 1
ATOM 589 C CA . GLU A 1 73 ? -12.314 9.484 13.386 1.00 95.06 73 GLU A CA 1
ATOM 590 C C . GLU A 1 73 ? -13.418 8.415 13.257 1.00 95.06 73 GLU A C 1
ATOM 592 O O . GLU A 1 73 ? -14.334 8.359 14.080 1.00 95.06 73 GLU A O 1
ATOM 597 N N . GLU A 1 74 ? -13.312 7.516 12.271 1.00 93.31 74 GLU A N 1
ATOM 598 C CA . GLU A 1 74 ? -14.231 6.382 12.081 1.00 93.31 74 GLU A CA 1
ATOM 599 C C . GLU A 1 74 ? -13.891 5.133 12.932 1.00 93.31 74 GLU A C 1
ATOM 601 O O . GLU A 1 74 ? -14.575 4.113 12.811 1.00 93.31 74 GLU A O 1
ATOM 606 N N . ASN A 1 75 ? -12.883 5.184 13.815 1.00 92.38 75 ASN A N 1
ATOM 607 C CA . ASN A 1 75 ? -12.395 4.047 14.619 1.00 92.38 75 ASN A CA 1
ATOM 608 C C . ASN A 1 75 ? -12.007 2.811 13.776 1.00 92.38 75 ASN A C 1
ATOM 610 O O . ASN A 1 75 ? -12.297 1.661 14.134 1.00 92.38 75 ASN A O 1
ATOM 614 N N . LEU A 1 76 ? -11.369 3.045 12.626 1.00 94.12 76 LEU A N 1
ATOM 615 C CA . LEU A 1 76 ? -10.855 2.005 11.737 1.00 94.12 76 LEU A CA 1
ATOM 616 C C . LEU A 1 76 ? -9.388 1.710 12.071 1.00 94.12 76 LEU A C 1
ATOM 618 O O . LEU A 1 76 ? -8.483 2.439 11.678 1.00 94.12 76 LEU A O 1
ATOM 622 N N . GLU A 1 77 ? -9.153 0.613 12.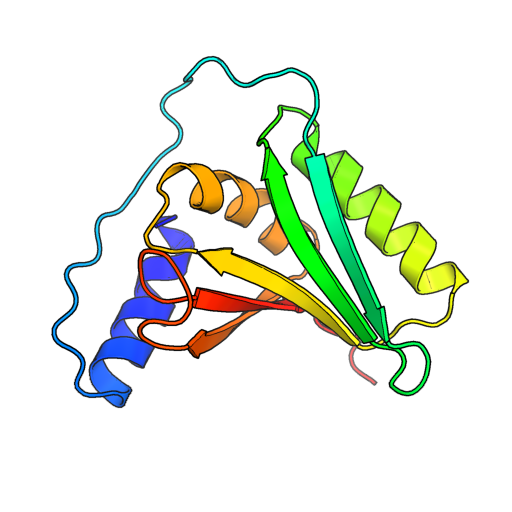781 1.00 91.19 77 GLU A N 1
ATOM 623 C CA . GLU A 1 77 ? -7.827 0.236 13.291 1.00 91.19 77 GLU A CA 1
ATOM 624 C C . GLU A 1 77 ? -6.991 -0.545 12.263 1.00 91.19 77 GLU A C 1
ATOM 626 O O . GLU A 1 77 ? -5.763 -0.461 12.220 1.00 91.19 77 GLU A O 1
ATOM 631 N N . ASN A 1 78 ? -7.651 -1.313 11.394 1.00 95.12 78 ASN A N 1
ATOM 632 C CA . ASN A 1 78 ? -7.000 -2.230 10.464 1.00 95.12 78 ASN A CA 1
ATOM 633 C C . ASN A 1 78 ? -6.806 -1.571 9.091 1.00 95.12 78 ASN A C 1
ATOM 635 O O . ASN A 1 78 ? -7.576 -1.803 8.155 1.00 95.12 78 ASN A O 1
ATOM 639 N N . ILE A 1 79 ? -5.768 -0.742 8.974 1.00 97.81 79 ILE A N 1
ATOM 640 C CA . ILE A 1 79 ? -5.495 0.063 7.776 1.00 97.81 79 ILE A CA 1
ATOM 641 C C . ILE A 1 79 ? -4.432 -0.614 6.904 1.00 97.81 79 ILE A C 1
ATOM 643 O O . ILE A 1 79 ? -3.283 -0.802 7.313 1.00 97.81 79 ILE A O 1
ATOM 647 N N . PHE A 1 80 ? -4.805 -0.937 5.667 1.00 98.00 80 PHE A N 1
ATOM 648 C CA . PHE A 1 80 ? -3.944 -1.611 4.699 1.00 98.00 80 PHE A CA 1
ATOM 649 C C . PHE A 1 80 ? -3.757 -0.796 3.426 1.00 98.00 80 PHE A C 1
ATOM 651 O O . PHE A 1 80 ? -4.677 -0.126 2.971 1.00 98.00 80 PHE A O 1
ATOM 658 N N . PHE A 1 81 ? -2.599 -0.931 2.790 1.00 98.25 81 PHE A N 1
ATOM 659 C CA . PHE A 1 81 ? -2.343 -0.388 1.461 1.00 98.25 81 PHE A CA 1
ATOM 660 C C . PHE A 1 81 ? -1.831 -1.496 0.542 1.00 98.25 81 PHE A C 1
ATOM 662 O O . PHE A 1 81 ? -0.980 -2.290 0.942 1.00 98.25 81 PHE A O 1
ATOM 669 N N . VAL A 1 82 ? -2.334 -1.559 -0.691 1.00 97.75 82 VAL A N 1
ATOM 670 C CA . VAL A 1 82 ? -1.911 -2.569 -1.671 1.00 97.75 82 VAL A CA 1
ATOM 671 C C . VAL A 1 82 ? -1.164 -1.921 -2.831 1.00 97.75 82 VAL A C 1
ATOM 673 O O . VAL A 1 82 ? -1.718 -1.113 -3.576 1.00 97.75 82 VAL A O 1
ATOM 676 N N . ILE A 1 83 ? 0.082 -2.344 -3.032 1.00 95.44 83 ILE A N 1
ATOM 677 C CA . ILE A 1 83 ? 0.928 -1.980 -4.174 1.00 95.44 83 ILE A CA 1
ATOM 678 C C . ILE A 1 83 ? 0.965 -3.159 -5.153 1.00 95.44 83 ILE A C 1
ATOM 680 O O . ILE A 1 83 ? 1.101 -4.306 -4.743 1.00 95.44 83 ILE A O 1
ATOM 684 N N . ASP A 1 84 ? 0.873 -2.887 -6.455 1.00 95.50 84 ASP A N 1
ATOM 685 C CA . ASP A 1 84 ? 1.095 -3.887 -7.504 1.00 95.50 84 ASP A CA 1
ATOM 686 C C . ASP A 1 84 ? 2.527 -3.732 -8.013 1.00 95.50 84 ASP A C 1
ATOM 688 O O . ASP A 1 84 ? 2.860 -2.729 -8.646 1.00 95.50 84 ASP A O 1
ATOM 692 N N . LEU A 1 85 ? 3.386 -4.711 -7.724 1.00 94.12 85 LEU A N 1
ATOM 693 C CA . LEU A 1 85 ? 4.804 -4.662 -8.089 1.00 94.12 85 LEU A CA 1
ATOM 694 C C . LEU A 1 85 ? 5.029 -4.796 -9.603 1.00 94.12 85 LEU A C 1
ATOM 696 O O . LEU A 1 85 ? 6.113 -4.472 -10.084 1.00 94.12 85 LEU A O 1
ATOM 700 N N . GLY A 1 86 ? 4.013 -5.224 -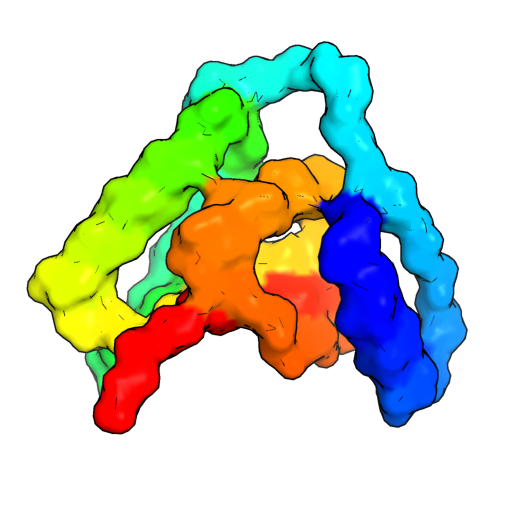10.363 1.00 92.94 86 GLY A N 1
ATOM 701 C CA . GLY A 1 86 ? 4.041 -5.236 -11.826 1.00 92.94 86 GLY A CA 1
ATOM 702 C C . GLY A 1 86 ? 3.841 -3.858 -12.465 1.00 92.94 86 GLY A C 1
ATOM 703 O O . GLY A 1 86 ? 3.977 -3.731 -13.680 1.00 92.94 86 GLY A O 1
ATOM 704 N N . LYS A 1 87 ? 3.519 -2.823 -11.678 1.00 92.12 87 LYS A N 1
ATOM 705 C CA . LYS A 1 87 ? 3.343 -1.443 -12.148 1.00 92.12 87 LYS A CA 1
ATOM 706 C C . LYS A 1 87 ? 4.401 -0.545 -11.516 1.00 92.12 87 LYS A C 1
ATOM 708 O O . LYS A 1 87 ? 4.319 -0.215 -10.336 1.00 92.12 87 LYS A O 1
ATOM 713 N N . SER A 1 88 ? 5.381 -0.115 -12.310 1.00 88.31 88 SER A N 1
ATOM 714 C CA . SER A 1 88 ? 6.517 0.691 -11.836 1.00 88.31 88 SER A CA 1
ATOM 715 C C . SER A 1 88 ? 6.081 1.922 -11.034 1.00 88.31 88 SER A C 1
ATOM 717 O O . SER A 1 88 ? 6.586 2.138 -9.934 1.00 88.31 88 SER A O 1
ATOM 719 N N . TRP A 1 89 ? 5.085 2.668 -11.515 1.00 88.81 89 TRP A N 1
ATOM 720 C CA . TRP A 1 89 ? 4.607 3.897 -10.873 1.00 88.81 89 TRP A CA 1
ATOM 721 C C . TRP A 1 89 ? 3.931 3.678 -9.508 1.00 88.81 89 TRP A C 1
ATOM 723 O O . TRP A 1 89 ? 3.924 4.592 -8.691 1.00 88.81 89 TRP A O 1
ATOM 733 N N . HIS A 1 90 ? 3.430 2.474 -9.187 1.00 92.75 90 HIS A N 1
ATOM 734 C CA . HIS A 1 90 ? 2.907 2.209 -7.836 1.00 92.75 90 HIS A CA 1
ATOM 735 C C . HIS A 1 90 ? 4.015 2.314 -6.774 1.00 92.75 90 HIS A C 1
ATOM 737 O O . HIS A 1 90 ? 3.731 2.595 -5.612 1.00 92.75 90 HIS A O 1
ATOM 743 N N . SER A 1 91 ? 5.281 2.099 -7.153 1.00 87.44 91 SER A N 1
ATOM 744 C CA . SER A 1 91 ? 6.405 2.221 -6.218 1.00 87.44 91 SER A CA 1
ATOM 745 C C . SER A 1 91 ? 6.618 3.648 -5.701 1.00 87.44 91 SER A C 1
ATOM 747 O O . SER A 1 91 ? 7.157 3.796 -4.606 1.00 87.44 91 SER A O 1
ATOM 749 N N . ALA A 1 92 ? 6.125 4.668 -6.415 1.00 88.81 92 ALA A N 1
ATOM 750 C CA . ALA A 1 92 ? 6.199 6.071 -6.001 1.00 88.81 92 ALA A CA 1
ATOM 751 C C . ALA A 1 92 ? 5.401 6.367 -4.717 1.00 88.81 92 ALA A C 1
ATOM 753 O O . ALA A 1 92 ? 5.682 7.336 -4.023 1.00 88.81 92 ALA A O 1
ATOM 754 N N . PHE A 1 93 ? 4.440 5.512 -4.352 1.00 93.31 93 PHE A N 1
ATOM 755 C CA . PHE A 1 93 ? 3.687 5.658 -3.104 1.00 93.31 93 PHE A CA 1
ATOM 756 C C . PHE A 1 93 ? 4.478 5.199 -1.878 1.00 93.31 93 PHE A C 1
ATOM 758 O O . PHE A 1 93 ? 4.170 5.613 -0.762 1.00 93.31 93 PHE A O 1
ATOM 765 N N . PHE A 1 94 ? 5.481 4.332 -2.055 1.00 93.88 94 PHE A N 1
ATOM 766 C CA . PHE A 1 94 ? 6.157 3.698 -0.926 1.00 93.88 94 PHE A CA 1
ATOM 767 C C . PHE A 1 94 ? 6.819 4.696 0.042 1.00 93.88 94 PHE A C 1
ATOM 769 O O . PHE A 1 94 ? 6.598 4.540 1.242 1.00 93.88 94 PHE A O 1
ATOM 776 N N . PRO A 1 95 ? 7.548 5.739 -0.408 1.00 93.19 95 PRO A N 1
ATOM 777 C CA . PRO A 1 95 ? 8.140 6.719 0.504 1.00 93.19 95 PRO A CA 1
ATOM 778 C C . PRO A 1 95 ? 7.108 7.389 1.416 1.00 93.19 95 PRO A C 1
ATOM 780 O O . PRO A 1 95 ? 7.297 7.456 2.630 1.00 93.19 95 PRO A O 1
ATOM 783 N N . ALA A 1 96 ? 5.985 7.834 0.850 1.00 94.56 96 ALA A N 1
ATOM 784 C CA . ALA A 1 96 ? 4.913 8.471 1.607 1.00 94.56 96 ALA A CA 1
ATOM 785 C C . ALA A 1 96 ? 4.231 7.496 2.579 1.00 94.56 96 ALA A C 1
ATOM 787 O O . ALA A 1 96 ? 3.926 7.858 3.714 1.00 94.56 96 ALA A O 1
ATOM 788 N N . LEU A 1 97 ? 4.038 6.240 2.167 1.00 96.25 97 LEU A N 1
ATOM 789 C CA . LEU A 1 97 ? 3.499 5.186 3.028 1.00 96.25 97 LEU A CA 1
ATOM 790 C C . LEU A 1 97 ? 4.426 4.898 4.213 1.00 96.25 97 LEU A C 1
ATOM 792 O O . LEU A 1 97 ? 3.963 4.846 5.352 1.00 96.25 97 LEU A O 1
ATOM 796 N N . ALA A 1 98 ? 5.728 4.761 3.963 1.00 94.75 98 ALA A N 1
ATOM 797 C CA . ALA A 1 98 ? 6.719 4.518 5.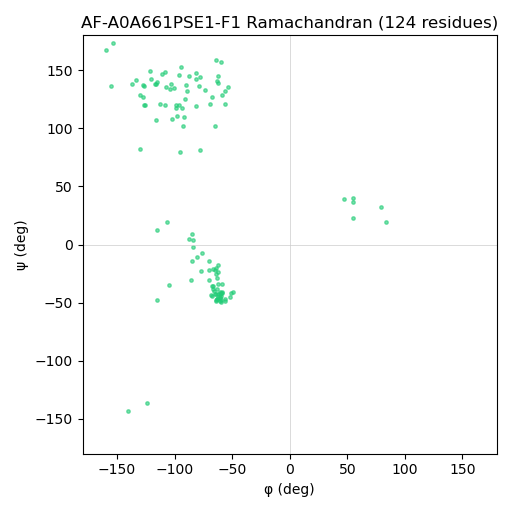005 1.00 94.75 98 ALA A CA 1
ATOM 798 C C . ALA A 1 98 ? 6.745 5.661 6.035 1.00 94.75 98 ALA A C 1
ATOM 800 O O . ALA A 1 98 ? 6.681 5.398 7.236 1.00 94.75 98 ALA A O 1
ATOM 801 N N . LYS A 1 99 ? 6.734 6.926 5.582 1.00 94.81 99 LYS A N 1
ATOM 802 C CA . LYS A 1 99 ? 6.635 8.107 6.464 1.00 94.81 99 LYS A CA 1
ATOM 803 C C . LYS A 1 99 ? 5.365 8.117 7.319 1.00 94.81 99 LYS A C 1
ATOM 805 O O . LYS A 1 99 ? 5.403 8.540 8.468 1.00 94.81 99 LYS A O 1
ATOM 810 N N . ASN A 1 100 ? 4.258 7.606 6.783 1.00 95.50 100 ASN A N 1
ATOM 811 C CA . ASN A 1 100 ? 2.974 7.497 7.481 1.00 95.50 100 ASN A CA 1
ATOM 812 C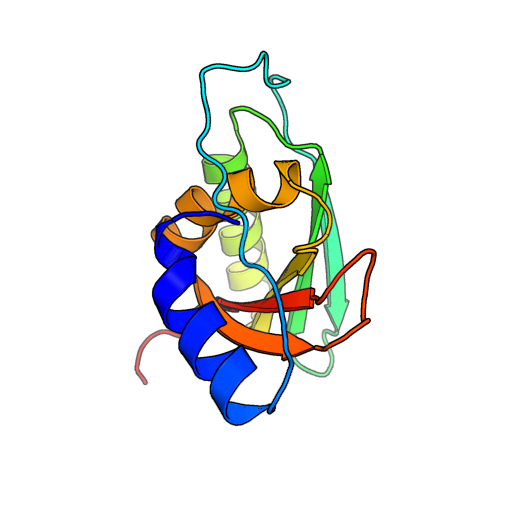 C . ASN A 1 100 ? 2.838 6.222 8.348 1.00 95.50 100 ASN A C 1
ATOM 814 O O . ASN A 1 100 ? 1.763 5.925 8.889 1.00 95.50 100 ASN A O 1
ATOM 818 N N . GLY A 1 101 ? 3.929 5.468 8.522 1.00 95.25 101 GLY A N 1
ATOM 819 C CA . GLY A 1 101 ? 4.002 4.318 9.423 1.00 95.25 101 GLY A CA 1
ATOM 820 C C . GLY A 1 101 ? 3.475 3.011 8.834 1.00 95.25 101 GLY A C 1
ATOM 821 O O . GLY A 1 101 ? 3.147 2.095 9.590 1.00 95.25 101 GLY A O 1
ATOM 822 N N . PHE A 1 102 ? 3.371 2.900 7.509 1.00 97.12 102 PHE A N 1
ATOM 823 C CA . PHE A 1 102 ? 3.090 1.623 6.859 1.00 97.12 102 PHE A CA 1
ATOM 824 C C . PHE A 1 102 ? 4.344 0.758 6.780 1.00 97.12 102 PHE A C 1
ATOM 826 O O . PHE A 1 102 ? 5.414 1.218 6.383 1.00 97.12 102 PHE A O 1
ATOM 833 N N . THR A 1 103 ? 4.189 -0.528 7.083 1.00 96.62 103 THR A N 1
ATOM 834 C CA . THR A 1 103 ? 5.242 -1.530 6.925 1.00 96.62 103 THR A CA 1
ATOM 835 C C . THR A 1 103 ? 4.808 -2.641 5.967 1.00 96.62 103 THR A C 1
ATOM 837 O O . THR A 1 103 ? 3.638 -3.038 5.970 1.00 96.62 103 THR A O 1
ATOM 840 N N . PRO A 1 104 ? 5.720 -3.163 5.127 1.00 96.88 104 PRO A N 1
ATOM 841 C CA . PRO A 1 104 ? 5.485 -4.378 4.349 1.00 96.88 104 PRO A CA 1
ATOM 842 C C . PRO A 1 104 ? 5.121 -5.560 5.256 1.00 96.88 104 PRO A C 1
ATOM 844 O O . PRO A 1 104 ? 5.804 -5.801 6.252 1.00 96.88 104 PRO A O 1
ATOM 847 N N . ARG A 1 105 ? 4.065 -6.314 4.923 1.00 95.62 105 ARG A N 1
ATOM 848 C CA . ARG A 1 105 ? 3.645 -7.490 5.713 1.00 95.62 105 ARG A CA 1
ATOM 849 C C . ARG A 1 105 ? 3.771 -8.797 4.954 1.00 95.62 105 ARG A C 1
ATOM 851 O O . ARG A 1 105 ? 4.312 -9.751 5.497 1.00 95.62 105 ARG A O 1
ATOM 858 N N . PHE A 1 106 ? 3.290 -8.851 3.715 1.00 93.12 106 PHE A N 1
ATOM 859 C CA . PHE A 1 106 ? 3.455 -10.030 2.865 1.00 93.12 106 PHE A CA 1
ATOM 860 C C . PHE A 1 106 ? 3.288 -9.692 1.384 1.00 93.12 106 PHE A C 1
ATOM 862 O O . PHE A 1 106 ? 2.785 -8.626 1.015 1.00 93.12 106 PHE A O 1
ATOM 869 N N . ILE A 1 107 ? 3.685 -10.644 0.542 1.00 95.88 107 ILE A N 1
ATOM 870 C CA . ILE A 1 107 ? 3.463 -10.628 -0.903 1.00 95.88 107 ILE A CA 1
ATOM 871 C C . ILE A 1 107 ? 2.397 -11.666 -1.260 1.00 95.88 107 ILE A C 1
ATOM 873 O O . ILE A 1 107 ? 2.453 -12.800 -0.787 1.00 95.88 107 ILE A O 1
ATOM 877 N N . LEU A 1 108 ? 1.446 -11.295 -2.117 1.00 95.12 108 LEU A N 1
ATOM 878 C CA . LEU A 1 108 ? 0.526 -12.219 -2.773 1.00 95.12 108 LEU A CA 1
ATOM 879 C C . LEU A 1 108 ? 0.989 -12.455 -4.221 1.00 95.12 108 LEU A C 1
ATOM 881 O O . LEU A 1 108 ? 0.845 -11.554 -5.059 1.00 95.12 108 LEU A O 1
ATOM 885 N N . PRO A 1 109 ? 1.535 -13.643 -4.537 1.00 93.56 109 PRO A N 1
ATOM 886 C CA . PRO A 1 109 ? 2.006 -13.949 -5.881 1.00 93.56 109 PRO A CA 1
ATOM 887 C C . PRO A 1 109 ? 0.869 -13.918 -6.902 1.00 93.56 109 PRO A C 1
ATOM 889 O O . PRO A 1 109 ? -0.220 -14.415 -6.621 1.00 93.56 109 PRO A O 1
ATOM 892 N N . TYR A 1 110 ? 1.130 -13.365 -8.089 1.00 87.69 110 TYR A N 1
ATOM 893 C CA . TYR A 1 110 ? 0.168 -13.311 -9.205 1.00 87.69 110 TYR A CA 1
ATOM 894 C C . TYR A 1 110 ? -1.193 -12.655 -8.877 1.00 87.69 110 TYR A C 1
ATOM 896 O O . TYR A 1 110 ? -2.187 -12.911 -9.553 1.00 87.69 110 TYR A O 1
ATOM 904 N N . GLY A 1 111 ? -1.259 -11.807 -7.845 1.00 84.94 111 GLY A N 1
ATOM 905 C CA . GLY A 1 111 ? -2.497 -11.130 -7.438 1.00 84.94 111 GLY A CA 1
ATOM 906 C C . GLY A 1 111 ? -2.857 -9.888 -8.268 1.00 84.94 111 GLY A C 1
ATOM 907 O O . GLY A 1 111 ? -3.955 -9.356 -8.114 1.00 84.94 111 GLY A O 1
ATOM 908 N N . GLY A 1 112 ? -1.944 -9.397 -9.111 1.00 89.06 112 GLY A N 1
ATOM 909 C CA . GLY A 1 112 ? -2.119 -8.200 -9.938 1.00 89.06 112 GLY A CA 1
ATOM 910 C C . GLY A 1 112 ? -1.518 -8.372 -11.332 1.00 89.06 112 GLY A C 1
ATOM 911 O O . GLY A 1 112 ? -1.574 -9.452 -11.917 1.00 89.06 112 GLY A O 1
ATOM 912 N N . LYS A 1 113 ? -0.927 -7.306 -11.886 1.00 90.38 113 LYS A N 1
ATOM 913 C CA . LYS A 1 113 ? -0.076 -7.420 -13.085 1.00 90.38 113 LYS A CA 1
ATOM 914 C C . LYS A 1 113 ? 1.240 -8.130 -12.774 1.00 90.38 113 LYS A C 1
ATOM 916 O O . LYS A 1 113 ? 1.775 -8.809 -13.646 1.00 90.38 113 LYS A O 1
ATOM 921 N N . GLY A 1 114 ? 1.731 -7.986 -11.547 1.00 91.44 114 GLY A N 1
ATOM 922 C CA . GLY A 1 114 ? 2.772 -8.826 -10.970 1.00 91.44 114 GLY A CA 1
ATOM 923 C C . GLY A 1 114 ? 2.297 -9.444 -9.660 1.00 91.44 114 GLY A C 1
ATOM 924 O O . GLY A 1 114 ? 1.157 -9.900 -9.533 1.00 91.44 114 GLY A O 1
ATOM 925 N N . ASP A 1 115 ? 3.177 -9.430 -8.668 1.00 95.19 115 ASP A N 1
ATOM 926 C CA . ASP A 1 115 ? 2.823 -9.800 -7.305 1.00 95.19 115 ASP A CA 1
ATOM 927 C C . ASP A 1 115 ? 2.292 -8.564 -6.552 1.00 95.19 115 ASP A C 1
ATOM 929 O O . ASP A 1 115 ? 2.755 -7.439 -6.775 1.00 95.19 115 ASP A O 1
ATOM 933 N N . LEU A 1 116 ? 1.313 -8.752 -5.666 1.00 96.56 116 LEU A N 1
ATOM 934 C CA . LEU A 1 116 ? 0.811 -7.668 -4.821 1.00 96.56 116 LEU A CA 1
ATOM 935 C C . LEU A 1 116 ? 1.609 -7.608 -3.526 1.00 96.56 116 LEU A C 1
ATOM 937 O O . LEU A 1 116 ? 1.765 -8.618 -2.848 1.00 96.56 116 LEU A O 1
ATOM 941 N N . LEU A 1 117 ? 2.050 -6.417 -3.153 1.00 97.00 117 LEU A N 1
ATOM 942 C CA . LEU A 1 117 ? 2.616 -6.133 -1.846 1.00 97.00 117 LEU A CA 1
ATOM 943 C C . LEU A 1 117 ? 1.523 -5.557 -0.944 1.00 97.00 117 LEU A C 1
ATOM 945 O O . LEU A 1 117 ? 0.973 -4.495 -1.247 1.00 97.00 117 LEU A O 1
ATOM 949 N N . LEU A 1 118 ? 1.237 -6.235 0.168 1.00 97.31 118 LEU A N 1
ATOM 950 C CA . LEU A 1 118 ? 0.391 -5.687 1.223 1.00 97.31 118 LEU A CA 1
ATOM 951 C C . LEU A 1 118 ? 1.258 -4.964 2.253 1.00 97.31 118 LEU A C 1
ATOM 953 O O . LEU A 1 118 ? 2.167 -5.555 2.847 1.00 97.31 118 LEU A O 1
ATOM 957 N N . LEU A 1 119 ? 0.925 -3.703 2.497 1.00 97.81 119 LEU A N 1
ATOM 958 C CA . LEU A 1 119 ? 1.435 -2.920 3.608 1.00 97.81 119 LEU A CA 1
ATOM 959 C C . LEU A 1 119 ? 0.333 -2.719 4.639 1.00 97.81 119 LEU A C 1
ATOM 961 O O . LEU A 1 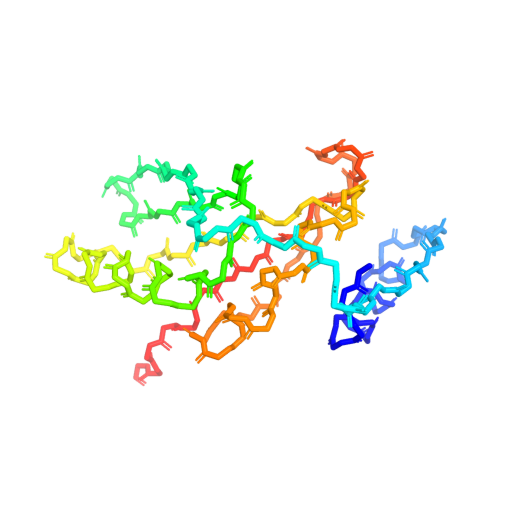119 ? -0.845 -2.623 4.295 1.00 97.81 119 LEU A O 1
ATOM 965 N N . GLN A 1 120 ? 0.722 -2.625 5.900 1.00 97.50 120 GLN A N 1
ATOM 966 C CA . GLN A 1 120 ? -0.185 -2.343 7.002 1.00 97.50 120 GLN A CA 1
ATOM 967 C C . GLN A 1 120 ? 0.361 -1.166 7.792 1.00 97.50 120 GLN A C 1
ATOM 969 O O . GLN A 1 120 ? 1.564 -1.111 8.049 1.00 97.50 120 GLN A O 1
ATOM 974 N N . LYS A 1 121 ? -0.510 -0.234 8.177 1.00 96.19 121 LYS A N 1
ATOM 975 C CA . LYS A 1 121 ? -0.131 0.807 9.126 1.00 96.19 121 LYS A CA 1
ATOM 976 C C . LYS A 1 121 ? 0.120 0.155 10.480 1.00 96.19 121 LYS A C 1
ATOM 978 O O . LYS A 1 121 ? -0.723 -0.594 10.969 1.00 96.19 121 LYS A O 1
ATOM 983 N N . ASN A 1 122 ? 1.284 0.411 11.065 1.00 85.38 122 ASN A N 1
ATOM 984 C CA . ASN A 1 122 ? 1.548 -0.018 12.430 1.00 85.38 122 ASN A CA 1
ATOM 985 C C . ASN A 1 122 ? 0.490 0.626 13.339 1.00 85.38 122 ASN A C 1
ATOM 987 O O . ASN A 1 122 ? 0.280 1.839 13.257 1.00 85.38 122 ASN A O 1
ATOM 991 N N . GLY A 1 123 ? -0.182 -0.181 14.162 1.00 70.44 123 GLY A N 1
ATOM 992 C CA . GLY A 1 123 ? -0.952 0.361 15.279 1.00 70.44 123 GLY A CA 1
ATOM 993 C C . GLY A 1 123 ? -0.006 1.046 16.264 1.00 70.44 123 GLY A C 1
ATOM 994 O O . GLY A 1 123 ? 1.194 0.743 16.270 1.00 70.44 123 GLY A O 1
ATOM 995 N N . ASP A 1 124 ? -0.529 1.948 17.094 1.00 49.06 124 ASP A N 1
ATOM 996 C CA . ASP A 1 124 ? 0.209 2.338 18.293 1.00 49.06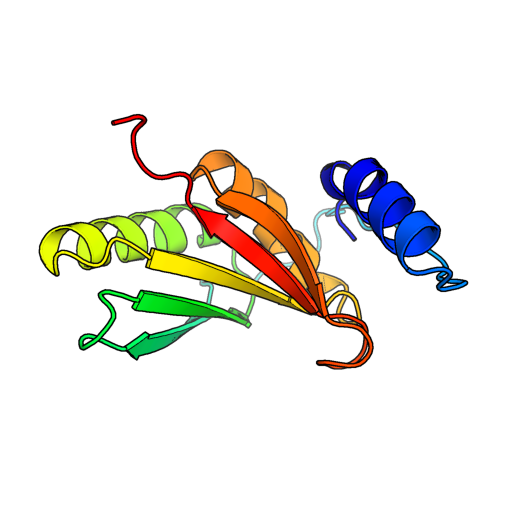 124 ASP A CA 1
ATOM 997 C C . ASP A 1 124 ? 0.564 1.058 19.071 1.00 49.06 124 ASP A C 1
ATOM 999 O O . ASP A 1 124 ? -0.274 0.151 19.163 1.00 49.06 124 ASP A O 1
ATOM 1003 N N . PRO A 1 125 ? 1.805 0.911 19.571 1.00 36.75 125 PRO A N 1
ATOM 1004 C CA . PRO A 1 125 ? 2.103 -0.174 20.489 1.00 36.75 125 PRO A CA 1
ATOM 1005 C C . PRO A 1 125 ? 1.134 -0.061 21.672 1.00 36.75 125 PRO A C 1
ATOM 1007 O O . PRO A 1 125 ? 1.066 0.987 22.313 1.00 36.75 125 PRO A O 1
ATOM 1010 N N . ALA A 1 126 ? 0.352 -1.122 21.886 1.00 33.78 126 ALA A N 1
ATOM 1011 C CA . ALA A 1 126 ? -0.539 -1.258 23.034 1.00 33.78 126 ALA A CA 1
ATOM 1012 C C . ALA A 1 126 ? 0.221 -1.145 24.365 1.00 33.78 126 ALA A C 1
ATOM 1014 O O . ALA A 1 126 ? 1.398 -1.582 24.414 1.00 33.78 126 ALA A O 1
#

Secondary structure (DSSP, 8-state):
--GGGHHHHHHHHHHTT---------------BSS-EEEEEEEGGGTEEEEEEEE-BTTHHHHHHHHHHHHHHTT--EEEEEEETTSGGGGGGHHHHHHTTEEEEEEETTSSSSPEEEEEEPPPP-

pLDDT: mean 91.28, std 10.94, range [33.78, 98.25]

Solvent-accessible surface area (backbone atoms only — not comparable to full-atom values): 7197 Å² total; per-residue (Å²): 54,35,67,89,46,46,67,60,52,52,52,50,31,59,75,67,71,46,98,71,87,86,58,73,49,77,91,82,79,69,94,64,44,70,62,48,39,72,46,76,48,80,38,75,95,70,26,27,37,39,37,34,79,74,41,71,24,75,38,44,51,58,56,50,51,55,51,52,52,52,32,57,77,68,64,38,71,45,40,33,39,49,37,38,64,54,40,67,72,49,32,72,49,48,66,41,39,46,76,71,43,34,41,85,75,52,73,42,78,73,69,50,86,24,36,24,39,38,27,34,44,65,66,78,84,128

Mean predicted aligned error: 4.26 Å

Foldseek 3Di:
DAPVCVVVVVVQCVVVVHPDDQDHDDPPPDDFAADWDWDWDDDLVQLAIEIETPGDHPCLLVVVVVVVVVSVVSSRQWYKYKADSLDRVSNVNVVSCVVQQWDWDHWAAPPPNGIITMITRDGDDD

Sequence (126 aa):
AHPDLELFLRNEYQRLTLPREIRLTSDNGETTADFSVLATEFDRSRQKVTLRPLWAGNDVENNIADHLTLFAEENLENIFFVIDLGKSWHSAFFPALAKNGFTPRFILPYGGKGDLLLLQKNGDPA

Radius of gyration: 14.6 Å; Cα contacts (8 Å, |Δi|>4): 212; chains: 1; bounding box: 33×38×38 Å